Protein AF-A0A5C6X6K7-F1 (afdb_monomer_lite)

Organism: NCBI:txid2600176

Sequence (182 aa):
MGWFFTDFGRFNEYVLEPNDRAVFDDEGATHIDLAVEVMFIRGLRLSVTGGATFNWASDPSVGAWYIGLEPAYAVGDNTWEMAVGLSAMVGSMQLAVGDDEMNTSLTVLRPFFEVSRHFPDAYSAVYLRAGFNQWHIHNPTSDTLNLEAADGEELDSFWLSDGGFYLAIGGRFGKLTQPEIE

pLDDT: mean 88.18, std 10.56, range [44.19, 97.88]

Foldseek 3Di:
DKKFFDQLVLCVVQWAVVQVFDGRPDRTWDKDKDWDWAAPAFQWIKIWMKMKIWDPDDAFIKIWIKIFMKIWGWDDDQFKIKIWIKTWIWTKMKTDHDPWIKIWIKIKIWTKMKIWGHDNVQQKIKIKMKTKIWIFTHDIDTPRTDQADPVRHGNDRVSSTDMGMMIDIDMDHHDHDHDDDD

Structure (mmCIF, N/CA/C/O backbone):
data_AF-A0A5C6X6K7-F1
#
_entry.id   AF-A0A5C6X6K7-F1
#
loop_
_atom_site.group_PDB
_atom_site.id
_atom_site.type_symbol
_atom_site.label_atom_id
_atom_site.label_alt_id
_atom_site.label_comp_id
_atom_site.label_asym_id
_atom_site.label_entity_id
_atom_site.label_seq_id
_atom_site.pdbx_PDB_ins_code
_atom_site.Cartn_x
_atom_site.Cartn_y
_atom_site.Cartn_z
_atom_site.occupancy
_atom_site.B_iso_or_equiv
_atom_site.auth_seq_id
_atom_site.auth_comp_id
_atom_site.auth_asym_id
_atom_site.auth_atom_id
_atom_site.pdbx_PDB_model_num
ATOM 1 N N . MET A 1 1 ? 2.192 -2.371 9.608 1.00 90.44 1 MET A N 1
ATOM 2 C CA . MET A 1 1 ? 3.179 -2.839 8.611 1.00 90.44 1 MET A CA 1
ATOM 3 C C . MET A 1 1 ? 2.691 -4.170 8.088 1.00 90.44 1 MET A C 1
ATOM 5 O O . MET A 1 1 ? 2.119 -4.936 8.860 1.00 90.44 1 MET A O 1
ATOM 9 N N . GLY A 1 2 ? 2.898 -4.444 6.812 1.00 93.19 2 GLY A N 1
ATOM 10 C CA . GLY A 1 2 ? 2.502 -5.707 6.221 1.00 93.19 2 GLY A CA 1
ATOM 11 C C . GLY A 1 2 ? 3.321 -6.072 4.999 1.00 93.19 2 GLY A C 1
ATOM 12 O O . GLY A 1 2 ? 4.212 -5.334 4.581 1.00 93.19 2 GLY A O 1
ATOM 13 N N . TRP A 1 3 ? 2.984 -7.226 4.446 1.00 94.50 3 TRP A N 1
ATOM 14 C CA . TRP A 1 3 ? 3.524 -7.748 3.206 1.00 94.50 3 TRP A CA 1
ATOM 15 C C . TRP A 1 3 ? 2.422 -7.794 2.153 1.00 94.50 3 TRP A C 1
ATOM 17 O O . TRP A 1 3 ? 1.299 -8.209 2.446 1.00 94.50 3 TRP A O 1
ATOM 27 N N . PHE A 1 4 ? 2.739 -7.329 0.954 1.00 93.62 4 PHE A N 1
ATOM 28 C CA . PHE A 1 4 ? 1.928 -7.427 -0.247 1.00 93.62 4 PHE A CA 1
ATOM 29 C C . PHE A 1 4 ? 2.573 -8.472 -1.157 1.00 93.62 4 PHE A C 1
ATOM 31 O O . PHE A 1 4 ? 3.687 -8.269 -1.623 1.00 93.62 4 PHE A O 1
ATOM 38 N N . PHE A 1 5 ? 1.888 -9.593 -1.361 1.00 92.25 5 PHE A N 1
ATOM 39 C CA . PHE A 1 5 ? 2.338 -10.692 -2.206 1.00 92.25 5 PHE A CA 1
ATOM 40 C C . PHE A 1 5 ? 1.990 -10.376 -3.662 1.00 92.25 5 PHE A C 1
ATOM 42 O O . PHE A 1 5 ? 0.812 -10.356 -4.018 1.00 92.25 5 PHE A O 1
ATOM 49 N N . THR A 1 6 ? 3.012 -10.118 -4.470 1.00 90.00 6 THR A N 1
ATOM 50 C CA . THR A 1 6 ? 2.953 -9.877 -5.919 1.00 90.00 6 THR A CA 1
ATOM 51 C C . THR A 1 6 ? 4.295 -10.308 -6.511 1.00 90.00 6 THR A C 1
ATOM 53 O O . THR A 1 6 ? 5.315 -10.184 -5.841 1.00 90.00 6 THR A O 1
ATOM 56 N N . ASP A 1 7 ? 4.293 -10.836 -7.729 1.00 86.56 7 ASP A N 1
ATOM 57 C CA . ASP A 1 7 ? 5.504 -11.204 -8.471 1.00 86.56 7 ASP A CA 1
ATOM 58 C C . ASP A 1 7 ? 5.993 -10.084 -9.406 1.00 86.56 7 ASP A C 1
ATOM 60 O O . ASP A 1 7 ? 7.003 -10.242 -10.090 1.00 86.56 7 ASP A O 1
ATOM 64 N N . PHE A 1 8 ? 5.265 -8.961 -9.471 1.00 89.06 8 PHE A N 1
ATOM 65 C CA . PHE A 1 8 ? 5.503 -7.869 -10.415 1.00 89.06 8 PHE A CA 1
ATOM 66 C C . PHE A 1 8 ? 5.634 -8.336 -11.878 1.00 89.06 8 PHE A C 1
ATOM 68 O O . PHE A 1 8 ? 6.230 -7.640 -12.705 1.00 89.06 8 PHE A O 1
ATOM 75 N N . GLY A 1 9 ? 5.039 -9.482 -12.235 1.00 89.00 9 GLY A N 1
ATOM 76 C CA . GLY A 1 9 ? 5.246 -10.141 -13.526 1.00 89.00 9 GLY A CA 1
ATOM 77 C C . GLY A 1 9 ? 4.838 -9.279 -14.720 1.00 89.00 9 GLY A C 1
ATOM 78 O O . GLY A 1 9 ? 5.480 -9.312 -15.764 1.00 89.00 9 GLY A O 1
ATOM 79 N N . ARG A 1 10 ? 3.836 -8.412 -14.543 1.00 89.25 10 ARG A N 1
ATOM 80 C CA . ARG A 1 10 ? 3.420 -7.437 -15.565 1.00 89.25 10 ARG A CA 1
ATOM 81 C C . ARG A 1 10 ? 4.475 -6.368 -15.841 1.00 89.25 10 ARG A C 1
ATOM 83 O O . ARG A 1 10 ? 4.623 -5.949 -16.983 1.00 89.25 10 ARG A O 1
ATOM 90 N N . PHE A 1 11 ? 5.222 -5.929 -14.828 1.00 89.94 11 PHE A N 1
ATOM 91 C CA . PHE A 1 11 ? 6.351 -5.023 -15.055 1.00 89.94 11 PHE A CA 1
ATOM 92 C C . PHE A 1 11 ? 7.499 -5.738 -15.755 1.00 89.94 11 PHE A C 1
ATOM 94 O O . PHE A 1 11 ? 8.127 -5.141 -16.626 1.00 89.94 11 PHE A O 1
ATOM 101 N N . ASN A 1 12 ? 7.738 -7.006 -15.411 1.00 91.44 12 ASN A N 1
ATOM 102 C CA . ASN A 1 12 ? 8.726 -7.829 -16.102 1.00 91.44 12 ASN A CA 1
ATOM 103 C C . ASN A 1 12 ? 8.391 -7.924 -17.596 1.00 91.44 12 ASN A C 1
ATOM 105 O O . ASN A 1 12 ? 9.182 -7.472 -18.419 1.00 91.44 12 ASN A O 1
ATOM 109 N N . GLU A 1 13 ? 7.191 -8.400 -17.927 1.00 90.19 13 GLU A N 1
ATOM 110 C CA . GLU A 1 13 ? 6.754 -8.661 -19.305 1.00 90.19 13 GLU A CA 1
ATOM 111 C C . GLU A 1 13 ? 6.651 -7.387 -20.157 1.00 90.19 13 GLU A C 1
ATOM 113 O O . GLU A 1 13 ? 7.081 -7.374 -21.309 1.00 90.19 13 GLU A O 1
ATOM 118 N N . TYR A 1 14 ? 6.080 -6.306 -19.611 1.00 88.94 14 TYR A N 1
ATOM 119 C CA . TYR A 1 14 ? 5.723 -5.133 -20.419 1.00 88.94 14 TYR A CA 1
ATOM 120 C C . TYR A 1 14 ? 6.695 -3.959 -20.315 1.00 88.94 14 TYR A C 1
ATOM 122 O O . TYR A 1 14 ? 6.649 -3.079 -21.168 1.00 88.94 14 TYR A O 1
ATOM 130 N N . VAL A 1 15 ? 7.565 -3.912 -19.303 1.00 90.25 15 VAL A N 1
ATOM 131 C CA . VAL A 1 15 ? 8.490 -2.779 -19.118 1.00 90.25 15 VAL A CA 1
ATOM 132 C C . VAL A 1 15 ? 9.938 -3.235 -19.121 1.00 90.25 15 VAL A C 1
ATOM 134 O O . VAL A 1 15 ? 10.751 -2.663 -19.836 1.00 90.25 15 VAL A O 1
ATOM 137 N N . LEU A 1 16 ? 10.293 -4.253 -18.344 1.00 92.19 16 LEU A N 1
ATOM 138 C CA . LEU A 1 16 ? 11.698 -4.577 -18.100 1.00 92.19 16 LEU A CA 1
ATOM 139 C C . LEU A 1 16 ? 12.300 -5.445 -19.207 1.00 92.19 16 LEU A C 1
ATOM 141 O O . LEU A 1 16 ? 13.346 -5.084 -19.747 1.00 92.19 16 LEU A O 1
ATOM 145 N N . GLU A 1 17 ? 11.633 -6.533 -19.595 1.00 91.75 17 GLU A N 1
ATOM 146 C CA . GLU A 1 17 ? 12.096 -7.419 -20.670 1.00 91.75 17 GLU A CA 1
ATOM 147 C C . GLU A 1 17 ? 12.221 -6.691 -22.022 1.00 91.75 17 GLU A C 1
ATOM 149 O O . GLU A 1 17 ? 13.274 -6.818 -22.649 1.00 91.75 17 GLU A O 1
ATOM 154 N N . PRO A 1 18 ? 11.250 -5.861 -22.467 1.00 90.00 18 PRO A N 1
ATOM 155 C CA . PRO A 1 18 ? 11.376 -5.119 -23.726 1.00 90.00 18 PRO A CA 1
ATOM 156 C C . PRO A 1 18 ? 12.499 -4.073 -23.729 1.00 90.00 18 PRO A C 1
ATOM 158 O O . PRO A 1 18 ? 12.950 -3.660 -24.795 1.00 90.00 18 PRO A O 1
ATOM 161 N N . ASN A 1 19 ? 12.947 -3.636 -22.548 1.00 89.88 19 ASN A N 1
ATOM 162 C CA . ASN A 1 19 ? 14.045 -2.685 -22.381 1.00 89.88 19 ASN A CA 1
ATOM 163 C C . ASN A 1 19 ? 15.394 -3.363 -22.082 1.00 89.88 19 ASN A C 1
ATOM 165 O O . ASN A 1 19 ? 16.345 -2.668 -21.712 1.00 89.88 19 ASN A O 1
ATOM 169 N N . ASP A 1 20 ? 15.480 -4.694 -22.219 1.00 92.31 20 ASP A N 1
ATOM 170 C CA . ASP A 1 20 ? 16.658 -5.509 -21.897 1.00 92.31 20 ASP A CA 1
ATOM 171 C C . ASP A 1 20 ? 17.186 -5.257 -20.466 1.00 92.31 20 ASP A C 1
ATOM 173 O O . ASP A 1 20 ? 18.397 -5.195 -20.219 1.00 92.31 20 ASP A O 1
ATOM 177 N N . ARG A 1 21 ? 16.274 -5.070 -19.499 1.00 92.75 21 ARG A N 1
ATOM 178 C CA . ARG A 1 21 ? 16.605 -4.785 -18.093 1.00 92.75 21 ARG A CA 1
ATOM 179 C C . ARG A 1 21 ? 16.441 -5.996 -17.189 1.00 92.75 21 ARG A C 1
ATOM 181 O O . ARG A 1 21 ? 15.804 -6.986 -17.535 1.00 92.75 21 ARG A O 1
ATOM 188 N N . ALA A 1 22 ? 17.063 -5.907 -16.012 1.00 91.69 22 ALA A N 1
ATOM 189 C CA . ALA A 1 22 ? 16.873 -6.893 -14.960 1.00 91.69 22 ALA A CA 1
ATOM 190 C C . ALA A 1 22 ? 15.390 -6.961 -14.563 1.00 91.69 22 ALA A C 1
ATOM 192 O O . ALA A 1 22 ? 14.712 -5.935 -14.504 1.00 91.69 22 ALA A O 1
ATOM 193 N N . VAL A 1 23 ? 14.910 -8.173 -14.295 1.00 92.31 23 VAL A N 1
ATOM 194 C CA . VAL A 1 23 ? 13.522 -8.461 -13.916 1.00 92.31 23 VAL A CA 1
ATOM 195 C C . VAL A 1 23 ? 13.399 -8.647 -12.406 1.00 92.31 23 VAL A C 1
ATOM 197 O O . VAL A 1 23 ? 14.371 -9.005 -11.739 1.00 92.31 23 VAL A O 1
ATOM 200 N N . PHE A 1 24 ? 12.206 -8.421 -11.861 1.00 90.50 24 PHE A N 1
ATOM 201 C CA . PHE A 1 24 ? 11.893 -8.808 -10.489 1.00 90.50 24 PHE A CA 1
ATOM 202 C C . PHE A 1 24 ? 11.966 -10.333 -10.342 1.00 90.50 24 PHE A C 1
ATOM 204 O O . PHE A 1 24 ? 11.350 -11.056 -11.124 1.00 90.50 24 PHE A O 1
ATOM 211 N N . ASP A 1 25 ? 12.683 -10.792 -9.316 1.00 85.62 25 ASP A N 1
ATOM 212 C CA . ASP A 1 25 ? 12.719 -12.190 -8.837 1.00 85.62 25 ASP A CA 1
ATOM 213 C C . ASP A 1 25 ? 12.130 -12.304 -7.410 1.00 85.62 25 ASP A C 1
ATOM 215 O O . ASP A 1 25 ? 12.230 -13.328 -6.739 1.00 85.62 25 ASP A O 1
ATOM 219 N N . ASP A 1 26 ? 11.530 -11.216 -6.916 1.00 77.69 26 ASP A N 1
ATOM 220 C CA . ASP A 1 26 ? 10.928 -11.134 -5.586 1.00 77.69 26 ASP A CA 1
ATOM 221 C C . ASP A 1 26 ? 9.432 -11.472 -5.621 1.00 77.69 26 ASP A C 1
ATOM 223 O O . ASP A 1 26 ? 8.709 -11.097 -6.539 1.00 77.69 26 ASP A O 1
ATOM 227 N N . GLU A 1 27 ? 8.939 -12.089 -4.545 1.00 81.62 27 GLU A N 1
ATOM 228 C CA . GLU A 1 27 ? 7.525 -12.467 -4.380 1.00 81.62 27 GLU A CA 1
ATOM 229 C C . GLU A 1 27 ? 6.717 -11.448 -3.542 1.00 81.62 27 GLU A C 1
ATOM 231 O O . GLU A 1 27 ? 5.721 -11.784 -2.880 1.00 81.62 27 GLU A O 1
ATOM 236 N N . GLY A 1 28 ? 7.150 -10.184 -3.514 1.00 88.06 28 GLY A N 1
ATOM 237 C CA . GLY A 1 28 ? 6.315 -9.114 -2.980 1.00 88.06 28 GLY A CA 1
ATOM 238 C C . GLY A 1 28 ? 7.028 -7.850 -2.534 1.00 88.06 28 GLY A C 1
ATOM 239 O O . GLY A 1 28 ? 8.213 -7.625 -2.762 1.00 88.06 28 GLY A O 1
ATOM 240 N N . ALA A 1 29 ? 6.259 -7.010 -1.849 1.00 91.12 29 ALA A N 1
ATOM 241 C CA . ALA A 1 29 ? 6.714 -5.747 -1.298 1.00 91.12 29 ALA A CA 1
ATOM 242 C C . ALA A 1 29 ? 6.210 -5.538 0.129 1.00 91.12 29 ALA A C 1
ATOM 244 O O . ALA A 1 29 ? 5.124 -5.964 0.531 1.00 91.12 29 ALA A O 1
ATOM 245 N N . THR A 1 30 ? 6.995 -4.811 0.913 1.00 92.81 30 THR A N 1
ATOM 246 C CA . THR A 1 30 ? 6.580 -4.372 2.243 1.00 92.81 30 THR A CA 1
ATOM 247 C C . THR A 1 30 ? 5.707 -3.131 2.120 1.00 92.81 30 THR A C 1
ATOM 249 O O . THR A 1 30 ? 5.989 -2.254 1.310 1.00 92.81 30 THR A O 1
ATOM 252 N N . HIS A 1 31 ? 4.674 -3.014 2.953 1.00 92.00 31 HIS A N 1
ATOM 253 C CA . HIS A 1 31 ? 3.872 -1.797 3.046 1.00 92.00 31 HIS A CA 1
ATOM 254 C C . HIS A 1 31 ? 3.702 -1.306 4.484 1.00 92.00 31 HIS A C 1
ATOM 256 O O . HIS A 1 31 ? 3.700 -2.067 5.463 1.00 92.00 31 HIS A O 1
ATOM 262 N N . ILE A 1 32 ? 3.545 0.007 4.615 1.00 93.69 32 ILE A N 1
ATOM 263 C CA . ILE A 1 32 ? 3.265 0.695 5.870 1.00 93.69 32 ILE A CA 1
ATOM 264 C C . ILE A 1 32 ? 2.110 1.653 5.624 1.00 93.69 32 ILE A C 1
ATOM 266 O O . ILE A 1 32 ? 2.209 2.529 4.773 1.00 93.69 32 ILE A O 1
ATOM 270 N N . ASP A 1 33 ? 1.057 1.511 6.423 1.00 93.19 33 ASP A N 1
ATOM 271 C CA . ASP A 1 33 ? -0.104 2.389 6.393 1.00 93.19 33 ASP A CA 1
ATOM 272 C C . ASP A 1 33 ? -0.275 3.089 7.738 1.00 93.19 33 ASP A C 1
ATOM 274 O O . ASP A 1 33 ? -0.004 2.526 8.806 1.00 93.19 33 ASP A O 1
ATOM 278 N N . LEU A 1 34 ? -0.772 4.315 7.666 1.00 93.44 34 LEU A N 1
ATOM 279 C CA . LEU A 1 34 ? -1.245 5.121 8.775 1.00 93.44 34 LEU A CA 1
ATOM 280 C C . LEU A 1 34 ? -2.686 5.535 8.483 1.00 93.44 34 LEU A C 1
ATOM 282 O O . LEU A 1 34 ? -3.067 5.768 7.335 1.00 93.44 34 LEU A O 1
ATOM 286 N N . ALA A 1 35 ? -3.507 5.622 9.524 1.00 92.88 35 ALA A N 1
ATOM 287 C CA . ALA A 1 35 ? -4.898 6.014 9.375 1.00 92.88 35 ALA A CA 1
ATOM 288 C C . ALA A 1 35 ? -5.390 6.818 10.576 1.00 92.88 35 ALA A C 1
ATOM 290 O O . ALA A 1 35 ? -4.986 6.577 11.715 1.00 92.88 35 ALA A O 1
ATOM 291 N N . VAL A 1 36 ? -6.298 7.750 10.299 1.00 90.62 36 VAL A N 1
ATOM 292 C CA . VAL A 1 36 ? -7.116 8.435 11.298 1.00 90.62 36 VAL A CA 1
ATOM 293 C C . VAL A 1 36 ? -8.555 8.000 11.075 1.00 90.62 36 VAL A C 1
ATOM 295 O O . VAL A 1 36 ? -9.103 8.204 9.994 1.00 90.62 36 VAL A O 1
ATOM 298 N N . GLU A 1 37 ? -9.146 7.382 12.092 1.00 89.69 37 GLU A N 1
ATOM 299 C CA . GLU A 1 37 ? -10.459 6.739 12.025 1.00 89.69 37 GLU A CA 1
ATOM 300 C C . GLU A 1 37 ? -11.486 7.494 12.870 1.00 89.69 37 GLU A C 1
ATOM 302 O O . GLU A 1 37 ? -11.196 7.948 13.980 1.00 89.69 37 GLU A O 1
ATOM 307 N N . VAL A 1 38 ? -12.710 7.580 12.354 1.00 85.88 38 VAL A N 1
ATOM 308 C CA . VAL A 1 38 ? -13.888 8.079 13.065 1.00 85.88 38 VAL A CA 1
ATOM 309 C C . VAL A 1 38 ? -15.061 7.115 12.886 1.00 85.88 38 VAL A C 1
ATOM 311 O O . VAL A 1 38 ? -15.210 6.467 11.850 1.00 85.88 38 VAL A O 1
ATOM 314 N N . MET A 1 39 ? -15.919 7.022 13.903 1.00 83.06 39 MET A N 1
ATOM 315 C CA . MET A 1 39 ? -17.133 6.205 13.869 1.00 83.06 39 MET A CA 1
ATOM 316 C C . MET A 1 39 ? -18.357 7.116 13.939 1.00 83.06 39 MET A C 1
ATOM 318 O O . MET A 1 39 ? -18.590 7.770 14.952 1.00 83.06 39 MET A O 1
ATOM 322 N N . PHE A 1 40 ? -19.124 7.171 12.850 1.00 76.62 40 PHE A N 1
ATOM 323 C CA . PHE A 1 40 ? -20.301 8.046 12.750 1.00 76.62 40 PHE A CA 1
ATOM 324 C C . PHE A 1 40 ? -21.591 7.358 13.177 1.00 76.62 40 PHE A C 1
ATOM 326 O O . PHE A 1 40 ? -22.488 7.992 13.722 1.00 76.62 40 PHE A O 1
ATOM 333 N N . ILE A 1 41 ? -21.687 6.058 12.906 1.00 81.31 41 ILE A N 1
ATOM 334 C CA . ILE A 1 41 ? -22.822 5.204 13.249 1.00 81.31 41 ILE A CA 1
ATOM 335 C C . ILE A 1 41 ? -22.232 3.950 13.878 1.00 81.31 41 ILE A C 1
ATOM 337 O O . ILE A 1 41 ? -21.121 3.545 13.531 1.00 81.31 41 ILE A O 1
ATOM 341 N N . ARG A 1 42 ? -22.959 3.321 14.802 1.00 80.88 42 ARG A N 1
ATOM 342 C CA . ARG A 1 42 ? -22.513 2.074 15.418 1.00 80.88 42 ARG A CA 1
ATOM 343 C C . ARG A 1 42 ? -22.125 1.046 14.350 1.00 80.88 42 ARG A C 1
ATOM 345 O O . ARG A 1 42 ? -22.930 0.685 13.494 1.00 80.88 42 ARG A O 1
ATOM 352 N N . GLY A 1 43 ? -20.878 0.594 14.421 1.00 84.81 43 GLY A N 1
ATOM 353 C CA . GLY A 1 43 ? -20.300 -0.366 13.487 1.00 84.81 43 GLY A CA 1
ATOM 354 C C . GLY A 1 43 ? -19.838 0.228 12.156 1.00 84.81 43 GLY A C 1
ATOM 355 O O . GLY A 1 43 ? -19.057 -0.421 11.483 1.00 84.81 43 GLY A O 1
ATOM 356 N N . LEU A 1 44 ? -20.221 1.449 11.769 1.00 90.12 44 LEU A N 1
ATOM 357 C CA . LEU A 1 44 ? -19.704 2.082 10.553 1.00 90.12 44 LEU A CA 1
ATOM 358 C C . LEU A 1 44 ? -18.516 2.991 10.875 1.00 90.12 44 LEU A C 1
ATOM 360 O O . LEU A 1 44 ? -18.665 4.063 11.470 1.00 90.12 44 LEU A O 1
ATOM 364 N N . ARG A 1 45 ? -17.343 2.567 10.418 1.00 90.50 45 ARG A N 1
ATOM 365 C CA . ARG A 1 45 ? -16.086 3.307 10.482 1.00 90.50 45 ARG A CA 1
ATOM 366 C C . ARG A 1 45 ? -15.810 3.987 9.163 1.00 90.50 45 ARG A C 1
ATOM 368 O O . ARG A 1 45 ? -16.051 3.415 8.101 1.00 90.50 45 ARG A O 1
ATOM 375 N N . LEU A 1 46 ? -15.250 5.179 9.252 1.00 92.94 46 LEU A N 1
ATOM 376 C CA . LEU A 1 46 ? -14.620 5.838 8.129 1.00 92.94 46 LEU A CA 1
ATOM 377 C C . LEU A 1 46 ? -13.237 6.295 8.561 1.00 92.94 46 LEU A C 1
ATOM 379 O O . LEU A 1 46 ? -13.100 7.014 9.553 1.00 92.94 46 LEU A O 1
ATOM 383 N N . SER A 1 47 ? -12.234 5.922 7.781 1.00 93.62 47 SER A N 1
ATOM 384 C CA . SER A 1 47 ? -10.867 6.373 8.001 1.00 93.62 47 SER A CA 1
ATOM 385 C C . SER A 1 47 ? -10.355 7.161 6.811 1.00 93.62 47 SER A C 1
ATOM 387 O O . SER A 1 47 ? -10.662 6.846 5.661 1.00 93.62 47 SER A O 1
ATOM 389 N N . VAL A 1 48 ? -9.532 8.166 7.095 1.00 95.50 48 VAL A N 1
ATOM 390 C CA . VAL A 1 48 ? -8.574 8.691 6.122 1.00 95.50 48 VAL A CA 1
ATOM 391 C C . VAL A 1 48 ? -7.293 7.903 6.322 1.00 95.50 48 VAL A C 1
ATOM 393 O O . VAL A 1 48 ? -6.756 7.877 7.432 1.00 95.50 48 VAL A O 1
ATOM 396 N N . THR A 1 49 ? -6.818 7.243 5.274 1.00 94.88 49 THR A N 1
ATOM 397 C CA . THR A 1 49 ? -5.610 6.418 5.320 1.00 94.88 49 THR A CA 1
ATOM 398 C C . THR A 1 49 ? -4.588 6.908 4.311 1.00 94.88 49 THR A C 1
ATOM 400 O O . THR A 1 49 ? -4.946 7.383 3.236 1.00 94.88 49 THR A O 1
ATOM 403 N N . GLY A 1 50 ? -3.314 6.815 4.669 1.00 94.38 50 GLY A N 1
ATOM 404 C CA . GLY A 1 50 ? -2.203 7.016 3.757 1.00 94.38 50 GLY A CA 1
ATOM 405 C C . GLY A 1 50 ? -1.092 6.027 4.060 1.00 94.38 50 GLY A C 1
ATOM 406 O O . GLY A 1 50 ? -0.895 5.637 5.211 1.00 94.38 50 GLY A O 1
ATOM 407 N N . GLY A 1 51 ? -0.371 5.615 3.032 1.00 94.12 51 GLY A N 1
ATOM 408 C CA . GLY A 1 51 ? 0.652 4.598 3.172 1.00 94.12 51 GLY A CA 1
ATOM 409 C C . GLY A 1 51 ? 1.653 4.601 2.039 1.00 94.12 51 GLY A C 1
ATOM 410 O O . GLY A 1 51 ? 1.559 5.384 1.091 1.00 94.12 51 GLY A O 1
ATOM 411 N N . ALA A 1 52 ? 2.630 3.717 2.177 1.00 94.75 52 ALA A N 1
ATOM 412 C CA . ALA A 1 52 ? 3.651 3.471 1.181 1.00 94.75 52 ALA A CA 1
ATOM 413 C C . ALA A 1 52 ? 3.906 1.971 1.031 1.00 94.75 52 ALA A C 1
ATOM 415 O O . ALA A 1 52 ? 3.788 1.216 1.997 1.00 94.75 52 ALA A O 1
ATOM 416 N N . THR A 1 53 ? 4.261 1.551 -0.180 1.00 94.06 53 THR A N 1
ATOM 417 C CA . THR A 1 53 ? 4.692 0.188 -0.515 1.00 94.06 53 THR A CA 1
ATOM 418 C C . THR A 1 53 ? 6.049 0.243 -1.202 1.00 94.06 53 THR A C 1
ATOM 420 O O . THR A 1 53 ? 6.287 1.146 -1.997 1.00 94.06 53 THR A O 1
ATOM 423 N N . PHE A 1 54 ? 6.942 -0.684 -0.869 1.00 91.38 54 PHE A N 1
ATOM 424 C CA . PHE A 1 54 ? 8.325 -0.680 -1.338 1.00 91.38 54 PHE A CA 1
ATOM 425 C C . PHE A 1 54 ? 8.982 -2.067 -1.257 1.00 91.38 54 PHE A C 1
ATOM 427 O O . PHE A 1 54 ? 8.640 -2.87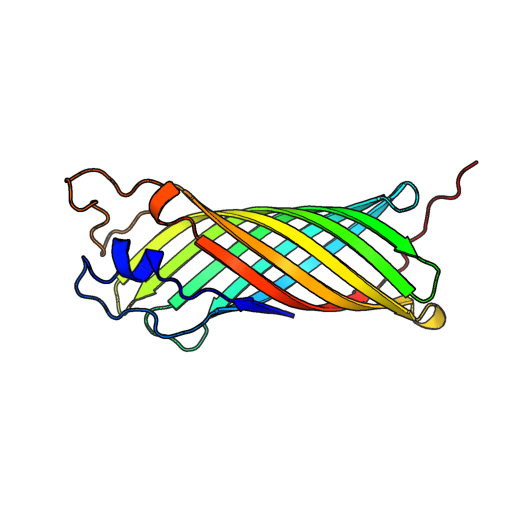9 -0.391 1.00 91.38 54 PHE A O 1
ATOM 434 N N . ASN A 1 55 ? 9.991 -2.316 -2.088 1.00 89.12 55 ASN A N 1
ATOM 435 C CA . ASN A 1 55 ? 10.952 -3.416 -1.944 1.00 89.12 55 ASN A CA 1
ATOM 436 C C . ASN A 1 55 ? 12.383 -2.855 -1.816 1.00 89.12 55 ASN A C 1
ATOM 438 O O . ASN A 1 55 ? 13.084 -2.609 -2.786 1.00 89.12 55 ASN A O 1
ATOM 442 N N . TRP A 1 56 ? 12.825 -2.625 -0.571 1.00 65.44 56 TRP A N 1
ATOM 443 C CA . TRP A 1 56 ? 14.065 -1.897 -0.227 1.00 65.44 56 TRP A CA 1
ATOM 444 C C . TRP A 1 56 ? 15.395 -2.564 -0.637 1.00 65.44 56 TRP A C 1
ATOM 446 O O . TRP A 1 56 ? 16.450 -2.080 -0.230 1.00 65.44 56 TRP A O 1
ATOM 456 N N . ALA A 1 57 ? 15.390 -3.681 -1.363 1.00 66.88 57 ALA A N 1
ATOM 457 C CA . ALA A 1 57 ? 16.593 -4.498 -1.549 1.00 66.88 57 ALA A CA 1
ATOM 458 C C . ALA A 1 57 ? 16.765 -5.092 -2.953 1.00 66.88 57 ALA A C 1
ATOM 460 O O . ALA A 1 57 ? 17.681 -5.891 -3.147 1.00 66.88 57 ALA A O 1
ATOM 461 N N . SER A 1 58 ? 15.925 -4.711 -3.910 1.00 71.31 58 SER A N 1
ATOM 462 C CA . SER A 1 58 ? 15.946 -5.259 -5.261 1.00 71.31 58 SER A CA 1
ATOM 463 C C . SER A 1 58 ? 16.371 -4.205 -6.281 1.00 71.31 58 SER A C 1
ATOM 465 O O . SER A 1 58 ? 16.121 -3.014 -6.110 1.00 71.31 58 SER A O 1
ATOM 467 N N . ASP A 1 59 ? 17.031 -4.653 -7.340 1.00 84.81 59 ASP A N 1
ATOM 468 C CA . ASP A 1 59 ? 17.219 -3.905 -8.581 1.00 84.81 59 ASP A CA 1
ATOM 469 C C . ASP A 1 59 ? 16.738 -4.842 -9.695 1.00 84.81 59 ASP A C 1
ATOM 471 O O . ASP A 1 59 ? 17.400 -5.857 -9.937 1.00 84.81 59 ASP A O 1
ATOM 475 N N . PRO A 1 60 ? 15.552 -4.617 -10.285 1.00 91.19 60 PRO A N 1
ATOM 476 C CA . PRO A 1 60 ? 14.694 -3.424 -10.215 1.00 91.19 60 PRO A CA 1
ATOM 477 C C . PRO A 1 60 ? 13.990 -3.217 -8.857 1.00 91.19 60 PRO A C 1
ATOM 479 O O . PRO A 1 60 ? 13.852 -4.149 -8.068 1.00 91.19 60 PRO A O 1
ATOM 482 N N . SER A 1 61 ? 13.500 -2.003 -8.583 1.00 91.81 61 SER A N 1
ATOM 483 C CA . SER A 1 61 ? 12.726 -1.640 -7.379 1.00 91.81 61 SER A CA 1
ATOM 484 C C . SER A 1 61 ? 11.436 -0.888 -7.710 1.00 91.81 61 SER A C 1
ATOM 486 O O . SER A 1 61 ? 11.365 -0.133 -8.677 1.00 91.81 61 SER A O 1
ATOM 488 N N . VAL A 1 62 ? 10.413 -1.070 -6.878 1.00 91.88 62 VAL A N 1
ATOM 489 C CA . VAL A 1 62 ? 9.141 -0.345 -6.908 1.00 91.88 62 VAL A CA 1
ATOM 490 C C . VAL A 1 62 ? 8.959 0.409 -5.600 1.00 91.88 62 VAL A C 1
ATOM 492 O O . VAL A 1 62 ? 9.063 -0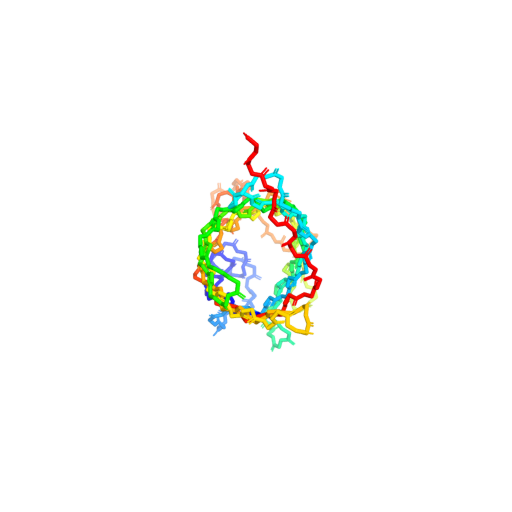.157 -4.512 1.00 91.88 62 VAL A O 1
ATOM 495 N N . GLY A 1 63 ? 8.600 1.684 -5.711 1.00 93.62 63 GLY A N 1
ATOM 496 C CA . GLY A 1 63 ? 8.122 2.507 -4.609 1.00 93.62 63 GLY A CA 1
ATOM 497 C C . GLY A 1 63 ? 6.765 3.111 -4.942 1.00 93.62 63 GLY A C 1
ATOM 498 O O . GLY A 1 63 ? 6.582 3.685 -6.009 1.00 93.62 63 GLY A O 1
ATOM 499 N N . ALA A 1 64 ? 5.805 3.024 -4.028 1.00 95.00 64 ALA A N 1
ATOM 500 C CA . ALA A 1 64 ? 4.502 3.660 -4.169 1.00 95.00 64 ALA A CA 1
ATOM 501 C C . ALA A 1 64 ? 4.116 4.404 -2.896 1.00 95.00 64 ALA A C 1
ATOM 503 O O . ALA A 1 64 ? 4.388 3.936 -1.790 1.00 95.00 64 ALA A O 1
ATOM 504 N N . TRP A 1 65 ? 3.422 5.528 -3.051 1.00 96.56 65 TRP A N 1
ATOM 505 C CA . TRP A 1 65 ? 2.717 6.208 -1.966 1.00 96.56 65 TRP A CA 1
ATOM 506 C C . TRP A 1 65 ? 1.266 6.429 -2.368 1.00 96.56 65 TRP A C 1
ATOM 508 O O . TRP A 1 65 ? 0.962 6.605 -3.547 1.00 96.56 65 TRP A O 1
ATOM 518 N N . TYR A 1 66 ? 0.362 6.421 -1.394 1.00 96.56 66 TYR A 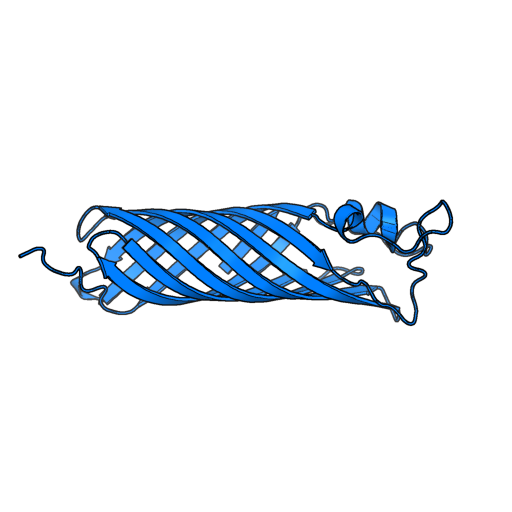N 1
ATOM 519 C CA . TYR A 1 66 ? -1.064 6.601 -1.640 1.00 96.56 66 TYR A CA 1
ATOM 520 C C . TYR A 1 66 ? -1.782 7.207 -0.435 1.00 96.56 66 TYR A C 1
ATOM 522 O O . TYR A 1 66 ? -1.344 7.078 0.709 1.00 96.56 66 TYR A O 1
ATOM 530 N N . ILE A 1 67 ? -2.907 7.866 -0.701 1.00 97.88 67 ILE A N 1
ATOM 531 C CA . ILE A 1 67 ? -3.827 8.420 0.293 1.00 97.88 67 ILE A CA 1
ATOM 532 C C . ILE A 1 67 ? -5.268 8.199 -0.156 1.00 97.88 67 ILE A C 1
ATOM 534 O O . ILE A 1 67 ? -5.576 8.222 -1.348 1.00 97.88 67 ILE A O 1
ATOM 538 N N . GLY A 1 68 ? -6.177 7.995 0.787 1.00 97.38 68 GLY A N 1
ATOM 539 C CA . GLY A 1 68 ? -7.581 7.848 0.459 1.00 97.38 68 GLY A CA 1
ATOM 540 C C . GLY A 1 68 ? -8.478 7.595 1.649 1.00 97.38 68 GLY A C 1
ATOM 541 O O . GLY A 1 68 ? -8.176 7.961 2.787 1.00 97.38 68 GLY A O 1
ATOM 542 N N . LEU A 1 69 ? -9.615 6.984 1.341 1.00 97.38 69 LEU A N 1
ATOM 543 C CA . LEU A 1 69 ? -10.682 6.721 2.289 1.00 97.38 69 LEU A CA 1
ATOM 544 C C . LEU A 1 69 ? -10.868 5.225 2.482 1.00 97.38 69 LEU A C 1
ATOM 546 O O . LEU A 1 69 ? -10.737 4.435 1.549 1.00 97.38 69 LEU A O 1
ATOM 550 N N . GLU A 1 70 ? -11.223 4.859 3.702 1.00 96.50 70 GLU A N 1
ATOM 551 C CA . GLU A 1 70 ? -11.457 3.482 4.103 1.00 96.50 70 GLU A CA 1
ATOM 552 C C . GLU A 1 70 ? -12.750 3.393 4.924 1.00 96.50 70 GLU A C 1
ATOM 554 O O . GLU A 1 70 ? -12.728 3.525 6.151 1.00 96.50 70 GLU A O 1
ATOM 559 N N . PRO A 1 71 ? -13.910 3.229 4.266 1.00 95.50 71 PRO A N 1
ATOM 560 C CA . PRO A 1 71 ? -15.120 2.777 4.932 1.00 95.50 71 PRO A CA 1
ATOM 561 C C . PRO A 1 71 ? -15.001 1.308 5.359 1.00 95.50 71 PRO A C 1
ATOM 563 O O . PRO A 1 71 ? -14.574 0.444 4.586 1.00 95.50 71 PRO A O 1
ATOM 566 N N . ALA A 1 72 ? -15.450 1.010 6.577 1.00 95.06 72 ALA A N 1
ATOM 567 C CA . ALA A 1 72 ? -15.501 -0.351 7.094 1.00 95.06 72 ALA A CA 1
ATOM 568 C C . ALA A 1 72 ? -16.706 -0.571 8.006 1.00 95.06 72 ALA A C 1
ATOM 570 O O . ALA A 1 72 ? -17.121 0.318 8.750 1.00 95.06 72 ALA A O 1
ATOM 571 N N . TYR A 1 73 ? -17.245 -1.784 7.970 1.00 94.81 73 TYR A N 1
ATOM 572 C CA . TYR A 1 73 ? -18.251 -2.247 8.906 1.00 94.81 73 TYR A CA 1
ATOM 573 C C . TYR A 1 73 ? -17.608 -3.165 9.943 1.00 94.81 73 TYR A C 1
ATOM 575 O O . TYR A 1 73 ? -17.003 -4.175 9.588 1.00 94.81 73 TYR A O 1
ATOM 583 N N . ALA A 1 74 ? -17.743 -2.810 11.215 1.00 91.56 74 ALA A N 1
ATOM 584 C CA . ALA A 1 74 ? -17.150 -3.479 12.355 1.00 91.56 74 ALA A CA 1
ATOM 585 C C . ALA A 1 74 ? -18.223 -4.040 13.294 1.00 91.56 74 ALA A C 1
ATOM 587 O O . ALA A 1 74 ? -19.195 -3.364 13.641 1.00 91.56 74 ALA A O 1
ATOM 588 N N . VAL A 1 75 ? -18.023 -5.281 13.726 1.00 90.81 75 VAL A N 1
ATOM 589 C CA . VAL A 1 75 ? -18.884 -6.006 14.661 1.00 90.81 75 VAL A CA 1
ATOM 590 C C . VAL A 1 75 ? -18.043 -6.612 15.768 1.00 90.81 75 VAL A C 1
ATOM 592 O O . VAL A 1 75 ? -16.975 -7.172 15.529 1.00 90.81 75 VAL A O 1
ATOM 595 N N . GLY A 1 76 ? -18.532 -6.519 16.995 1.00 85.81 76 GLY A N 1
ATOM 596 C CA . GLY A 1 76 ? -17.790 -6.995 18.148 1.00 85.81 76 GLY A CA 1
ATOM 597 C C . GLY A 1 76 ? -18.228 -6.327 19.433 1.00 85.81 76 GLY A C 1
ATOM 598 O O . GLY A 1 76 ? -19.250 -5.637 19.493 1.00 85.81 76 GLY A O 1
ATOM 599 N N . ASP A 1 77 ? -17.424 -6.552 20.457 1.00 81.38 77 ASP A N 1
ATOM 600 C CA . ASP A 1 77 ? -17.566 -5.955 21.773 1.00 81.38 77 ASP A CA 1
ATOM 601 C C . ASP A 1 77 ? -16.322 -5.122 22.125 1.00 81.38 77 ASP A C 1
ATOM 603 O O . ASP A 1 77 ? -15.453 -4.856 21.296 1.00 81.38 77 ASP A O 1
ATOM 607 N N . ASN A 1 78 ? -16.222 -4.693 23.384 1.00 77.31 78 ASN A N 1
ATOM 608 C CA . ASN A 1 78 ? -15.088 -3.896 23.860 1.00 77.31 78 ASN A CA 1
ATOM 609 C C . ASN A 1 78 ? -13.765 -4.686 23.929 1.00 77.31 78 ASN A C 1
ATOM 611 O O . ASN A 1 78 ? -12.748 -4.140 24.344 1.00 77.31 78 ASN A O 1
ATOM 615 N N . THR A 1 79 ? -13.768 -5.975 23.597 1.00 87.75 79 THR A N 1
ATOM 616 C CA . THR A 1 79 ? -12.642 -6.896 23.755 1.00 87.75 79 THR A CA 1
ATOM 617 C C . THR A 1 79 ? -12.153 -7.377 22.396 1.00 87.75 79 THR A C 1
ATOM 619 O O . THR A 1 79 ? -10.965 -7.231 22.092 1.00 87.75 79 THR A O 1
ATOM 622 N N . TRP A 1 80 ? -13.048 -7.926 21.585 1.00 91.62 80 TRP A N 1
ATOM 623 C CA . TRP A 1 80 ? -12.765 -8.450 20.259 1.00 91.62 80 TRP A CA 1
ATOM 624 C C . TRP A 1 80 ? -13.692 -7.834 19.237 1.00 91.62 80 TRP A C 1
ATOM 626 O O . TRP A 1 80 ? -14.893 -7.688 19.460 1.00 91.62 80 TRP A O 1
ATOM 636 N N . GLU A 1 81 ? -13.130 -7.559 18.073 1.00 91.81 81 GLU A N 1
ATOM 637 C CA . GLU A 1 81 ? -13.887 -6.993 16.982 1.00 91.81 81 GLU A CA 1
ATOM 638 C C . GLU A 1 81 ? -13.378 -7.511 15.645 1.00 91.81 81 GLU A C 1
ATOM 640 O O . GLU A 1 81 ? -12.182 -7.731 15.453 1.00 91.81 81 GLU A O 1
ATOM 645 N N . MET A 1 82 ? -14.310 -7.718 14.727 1.00 95.88 82 MET A N 1
ATOM 646 C CA . MET A 1 82 ? -14.041 -8.052 13.342 1.00 95.88 82 MET A CA 1
ATOM 647 C C . MET A 1 82 ? -14.565 -6.928 12.463 1.00 95.88 82 MET A C 1
ATOM 649 O O . MET A 1 82 ? -15.664 -6.428 12.698 1.00 95.88 82 MET A O 1
ATOM 653 N N . ALA A 1 83 ? -13.814 -6.554 11.436 1.00 94.56 83 ALA A N 1
ATOM 654 C CA . ALA A 1 83 ? -14.253 -5.568 10.466 1.00 94.56 83 ALA A CA 1
ATOM 655 C C . ALA A 1 83 ? -14.042 -6.056 9.036 1.00 94.56 83 ALA A C 1
ATOM 657 O O . ALA A 1 83 ? -13.075 -6.751 8.734 1.00 94.56 83 ALA A O 1
ATOM 658 N N . VAL A 1 84 ? -14.957 -5.664 8.160 1.00 97.31 84 VAL A N 1
ATOM 659 C CA . VAL A 1 84 ? -14.830 -5.794 6.708 1.00 97.31 84 VAL A CA 1
ATOM 660 C C . VAL A 1 84 ? -14.899 -4.409 6.098 1.00 97.31 84 VAL A C 1
ATOM 662 O O . VAL A 1 84 ? -15.732 -3.597 6.497 1.00 97.31 84 VAL A O 1
ATOM 665 N N . GLY A 1 85 ? -14.040 -4.119 5.135 1.00 96.62 85 GLY A N 1
ATOM 666 C CA . GLY A 1 85 ? -14.012 -2.798 4.528 1.00 96.62 85 GLY A CA 1
ATOM 667 C C . GLY A 1 85 ? -13.391 -2.793 3.150 1.00 96.62 85 GLY A C 1
ATOM 668 O O . GLY A 1 85 ? -12.963 -3.824 2.629 1.00 96.62 85 GLY A O 1
ATOM 669 N N . LEU A 1 86 ? -13.377 -1.604 2.566 1.00 97.06 86 LEU A N 1
ATOM 670 C CA . LEU A 1 86 ? -12.773 -1.334 1.274 1.00 97.06 86 LEU A CA 1
ATOM 671 C C . LEU A 1 86 ? -12.035 -0.009 1.365 1.00 97.06 86 LEU A C 1
ATOM 673 O O . LEU A 1 86 ? -12.661 1.025 1.578 1.00 97.06 86 LEU A O 1
ATOM 677 N N . SER A 1 87 ? -10.726 -0.031 1.162 1.00 96.19 87 SER A N 1
ATOM 678 C CA . SER A 1 87 ? -9.943 1.188 0.995 1.00 96.19 87 SER A CA 1
ATOM 679 C C . SER A 1 87 ? -9.924 1.569 -0.487 1.00 96.19 87 SER A C 1
ATOM 681 O O . SER A 1 87 ? -9.678 0.722 -1.347 1.00 96.19 87 SER A O 1
ATOM 683 N N . ALA A 1 88 ? -10.181 2.839 -0.787 1.00 97.56 88 ALA A N 1
ATOM 684 C CA . ALA A 1 88 ? -10.031 3.421 -2.115 1.00 97.56 88 ALA A CA 1
ATOM 685 C C . ALA A 1 88 ? -9.059 4.594 -2.015 1.00 97.56 88 ALA A C 1
ATOM 687 O O . ALA A 1 88 ? -9.322 5.576 -1.315 1.00 97.56 88 ALA A O 1
ATOM 688 N N . MET A 1 89 ? -7.910 4.456 -2.667 1.00 97.56 89 MET A N 1
ATOM 689 C CA . MET A 1 89 ? -6.773 5.356 -2.507 1.00 97.56 89 MET A CA 1
ATOM 690 C C . MET A 1 89 ? -6.207 5.752 -3.863 1.00 97.56 89 MET A C 1
ATOM 692 O O . MET A 1 89 ? -6.318 5.013 -4.838 1.00 97.56 89 MET A O 1
ATOM 696 N N . VAL A 1 90 ? -5.592 6.925 -3.911 1.00 97.62 90 VAL A N 1
ATOM 697 C CA . VAL A 1 90 ? -4.898 7.459 -5.082 1.00 97.62 90 VAL A CA 1
ATOM 698 C C . VAL A 1 90 ? -3.492 7.882 -4.687 1.00 97.62 90 VAL A C 1
ATOM 700 O O . VAL A 1 90 ? -3.241 8.222 -3.529 1.00 97.62 90 VAL A O 1
ATOM 703 N N . GLY A 1 91 ? -2.571 7.869 -5.637 1.00 96.94 91 GLY A N 1
ATOM 704 C CA . GLY A 1 91 ? -1.190 8.238 -5.388 1.00 96.94 91 GLY A CA 1
ATOM 705 C C . GLY A 1 91 ? -0.310 8.063 -6.611 1.00 96.94 91 GLY A C 1
ATOM 706 O O . GLY A 1 91 ? -0.768 8.226 -7.742 1.00 96.94 91 GLY A O 1
ATOM 707 N N . SER A 1 92 ? 0.953 7.736 -6.370 1.00 95.69 92 SER A N 1
ATOM 708 C CA . SER A 1 92 ? 1.970 7.588 -7.406 1.00 95.69 92 SER A CA 1
ATOM 709 C C . SER A 1 92 ? 2.807 6.350 -7.139 1.00 95.69 92 SER A C 1
ATOM 711 O O . SER A 1 92 ? 2.989 5.950 -5.986 1.00 95.69 92 SER A O 1
ATOM 713 N N . MET A 1 93 ? 3.347 5.784 -8.208 1.00 94.88 93 MET A N 1
ATOM 714 C CA . MET A 1 93 ? 4.321 4.707 -8.168 1.00 94.88 93 MET A CA 1
ATOM 715 C C . MET A 1 93 ? 5.520 5.081 -9.041 1.00 94.88 93 MET A C 1
ATOM 717 O O . MET A 1 93 ? 5.363 5.726 -10.078 1.00 94.88 93 MET A O 1
ATOM 721 N N . GLN A 1 94 ? 6.700 4.672 -8.601 1.00 94.38 94 GLN A N 1
ATOM 722 C CA . GLN A 1 94 ? 7.956 4.753 -9.323 1.00 94.38 94 GLN A CA 1
ATOM 723 C C . GLN A 1 94 ? 8.527 3.340 -9.433 1.00 94.38 94 GLN A C 1
ATOM 725 O O . GLN A 1 94 ? 8.591 2.615 -8.438 1.00 94.38 94 GLN A O 1
ATOM 730 N N . LEU A 1 95 ? 8.922 2.965 -10.642 1.00 93.38 95 LEU A N 1
ATOM 731 C CA . LEU A 1 95 ? 9.774 1.820 -10.932 1.00 93.38 95 LEU A CA 1
ATOM 732 C C . LEU A 1 95 ? 11.172 2.370 -11.217 1.00 93.38 95 LEU A C 1
ATOM 734 O O . LEU A 1 95 ? 11.294 3.293 -12.019 1.00 93.38 95 LEU A O 1
ATOM 738 N N . ALA A 1 96 ? 12.203 1.820 -10.589 1.00 93.62 96 ALA A N 1
ATOM 739 C CA . ALA A 1 96 ? 13.594 2.192 -10.834 1.00 93.62 96 ALA A CA 1
ATOM 740 C C . ALA A 1 96 ? 14.434 0.946 -11.127 1.00 93.62 96 ALA A C 1
ATOM 742 O O . ALA A 1 96 ? 14.302 -0.061 -10.428 1.00 93.62 96 ALA A O 1
ATOM 743 N N . VAL A 1 97 ? 15.289 1.021 -12.148 1.00 93.12 97 VAL A N 1
ATOM 744 C CA . VAL A 1 97 ? 16.204 -0.052 -12.554 1.00 93.12 97 VAL A CA 1
ATOM 745 C C . VAL A 1 97 ? 17.519 0.541 -13.058 1.00 93.12 97 VAL A C 1
ATOM 747 O O . VAL A 1 97 ? 17.557 1.207 -14.089 1.00 93.12 97 VAL A O 1
ATOM 750 N N . GLY A 1 98 ? 18.613 0.335 -12.324 1.00 89.81 98 GLY A N 1
ATOM 751 C CA . GLY A 1 98 ? 19.876 1.031 -12.600 1.00 89.81 98 GLY A CA 1
ATOM 752 C C . GLY A 1 98 ? 19.722 2.563 -12.648 1.00 89.81 98 GLY A C 1
ATOM 753 O O . GLY A 1 98 ? 19.352 3.179 -11.650 1.00 89.81 98 GLY A O 1
ATOM 754 N N . ASP A 1 99 ? 20.022 3.167 -13.805 1.00 90.38 99 ASP A N 1
ATOM 755 C CA . ASP A 1 99 ? 19.872 4.614 -14.064 1.00 90.38 99 ASP A CA 1
ATOM 756 C C . ASP A 1 99 ? 18.518 4.973 -14.713 1.00 90.38 99 ASP A C 1
ATOM 758 O O . ASP A 1 99 ? 18.249 6.143 -14.998 1.00 90.38 99 ASP A O 1
ATOM 762 N N . ASP A 1 100 ? 17.672 3.976 -14.977 1.00 93.50 100 ASP A N 1
ATOM 763 C CA . ASP A 1 100 ? 16.399 4.140 -15.664 1.00 93.50 100 ASP A CA 1
ATOM 764 C C . ASP A 1 100 ? 15.229 4.144 -14.676 1.00 93.50 100 ASP A C 1
ATOM 766 O O . ASP A 1 100 ? 15.255 3.496 -13.625 1.00 93.50 100 ASP A O 1
ATOM 770 N N . GLU A 1 101 ? 14.167 4.869 -15.018 1.00 93.88 101 GLU A N 1
ATOM 771 C CA . GLU A 1 101 ? 13.000 4.997 -14.153 1.00 93.88 101 GLU A CA 1
ATOM 772 C C . GLU A 1 101 ? 11.710 5.166 -14.944 1.00 93.88 101 GLU A C 1
ATOM 774 O O . GLU A 1 101 ? 11.694 5.723 -16.039 1.00 93.88 101 GLU A O 1
ATOM 779 N N . MET A 1 102 ? 10.603 4.722 -14.361 1.00 92.94 102 MET A N 1
ATOM 780 C CA . MET A 1 102 ? 9.258 4.985 -14.852 1.00 92.94 102 MET A CA 1
ATOM 781 C C . MET A 1 102 ? 8.406 5.524 -13.710 1.00 92.94 102 MET A C 1
ATOM 783 O O . MET A 1 102 ? 8.315 4.918 -12.642 1.00 92.94 102 MET A O 1
ATOM 787 N N . ASN A 1 103 ? 7.727 6.636 -13.966 1.00 94.06 103 ASN A N 1
ATOM 788 C CA . ASN A 1 103 ? 6.795 7.261 -13.040 1.00 94.06 103 ASN A CA 1
ATOM 789 C C . ASN A 1 103 ? 5.366 7.083 -13.539 1.00 94.06 103 ASN A C 1
ATOM 791 O O . ASN A 1 103 ? 5.084 7.231 -14.728 1.00 94.06 103 ASN A O 1
ATOM 795 N N . THR A 1 104 ? 4.445 6.807 -12.623 1.00 92.38 104 THR A N 1
ATOM 796 C CA . THR A 1 104 ? 3.035 6.622 -12.957 1.00 92.38 104 THR A CA 1
ATOM 797 C C . THR A 1 104 ? 2.125 7.079 -11.829 1.00 92.38 104 THR A C 1
ATOM 799 O O . THR A 1 104 ? 2.469 7.011 -10.646 1.00 92.38 104 THR A O 1
ATOM 802 N N . SER A 1 105 ? 0.914 7.493 -12.193 1.00 94.38 105 SER A N 1
ATOM 803 C CA . SER A 1 105 ? -0.172 7.654 -11.230 1.00 94.38 105 SER A CA 1
ATOM 804 C C . SER A 1 105 ? -0.757 6.287 -10.862 1.00 94.38 105 SER A C 1
ATOM 806 O O . SER A 1 105 ? -0.732 5.350 -11.661 1.00 94.38 105 SER A O 1
ATOM 808 N N . LEU A 1 106 ? -1.277 6.164 -9.642 1.00 94.81 106 LEU A N 1
ATOM 809 C CA . LEU A 1 106 ? -1.755 4.909 -9.066 1.00 94.81 106 LEU A CA 1
ATOM 810 C C . LEU A 1 106 ? -3.120 5.111 -8.405 1.00 94.81 106 LEU A C 1
ATOM 812 O O . LEU A 1 106 ? -3.327 6.048 -7.639 1.00 94.81 106 LEU A O 1
ATOM 816 N N . THR A 1 107 ? -4.046 4.195 -8.659 1.00 96.00 107 THR A N 1
ATOM 817 C CA . THR A 1 107 ? -5.238 3.973 -7.838 1.00 96.00 107 THR A CA 1
ATOM 818 C C . THR A 1 107 ? -5.108 2.624 -7.148 1.00 96.00 107 THR A C 1
ATOM 820 O O . THR A 1 107 ? -4.750 1.637 -7.784 1.00 96.00 107 THR A O 1
ATOM 823 N N . VAL A 1 108 ? -5.414 2.568 -5.854 1.00 95.75 108 VAL A N 1
ATOM 824 C CA . VAL A 1 108 ? -5.417 1.332 -5.071 1.00 95.75 108 VAL A CA 1
ATOM 825 C C . VAL A 1 108 ? -6.821 1.069 -4.554 1.00 95.75 108 VAL A C 1
ATOM 827 O O . VAL A 1 108 ? -7.384 1.883 -3.819 1.00 95.75 108 VAL A O 1
ATOM 830 N N . LEU A 1 109 ? -7.366 -0.091 -4.903 1.00 96.81 109 LEU A N 1
ATOM 831 C CA . LEU A 1 109 ? -8.555 -0.646 -4.266 1.00 96.81 109 LEU A CA 1
ATOM 832 C C . LEU A 1 109 ? -8.136 -1.805 -3.372 1.00 96.81 109 LEU A C 1
ATOM 834 O O . LEU A 1 109 ? -7.420 -2.706 -3.804 1.00 96.81 109 LEU A O 1
ATOM 838 N N . ARG A 1 110 ? -8.574 -1.771 -2.116 1.00 95.88 110 ARG A N 1
ATOM 839 C CA . ARG A 1 110 ? -8.138 -2.721 -1.097 1.00 95.88 110 ARG A CA 1
ATOM 840 C C . ARG A 1 110 ? -9.310 -3.219 -0.259 1.00 95.88 110 ARG A C 1
ATOM 842 O O . ARG A 1 110 ? -9.576 -2.658 0.805 1.00 95.88 110 ARG A O 1
ATOM 849 N N . PRO A 1 111 ? -10.060 -4.236 -0.715 1.00 96.88 111 PRO A N 1
ATOM 850 C CA . PRO A 1 111 ? -10.962 -4.949 0.174 1.00 96.88 111 PRO A CA 1
ATOM 851 C C . PRO A 1 111 ? -10.157 -5.642 1.276 1.00 96.88 111 PRO A C 1
ATOM 853 O O . PRO A 1 111 ? -9.096 -6.221 1.020 1.00 96.88 111 PRO A O 1
ATOM 856 N N . PHE A 1 112 ? -10.673 -5.604 2.501 1.00 97.31 112 PHE A N 1
ATOM 857 C CA . PHE A 1 112 ? -9.991 -6.194 3.643 1.00 97.31 112 PHE A CA 1
ATOM 858 C C . PHE A 1 112 ? -10.935 -6.797 4.673 1.00 97.31 112 PHE A C 1
ATOM 860 O O . PHE A 1 112 ? -12.105 -6.429 4.797 1.00 97.31 112 PHE A O 1
ATOM 867 N N . PHE A 1 113 ? -10.353 -7.700 5.450 1.00 97.81 113 PHE A N 1
ATOM 868 C CA . PHE A 1 113 ? -10.875 -8.229 6.691 1.00 97.81 113 PHE A CA 1
ATOM 869 C C 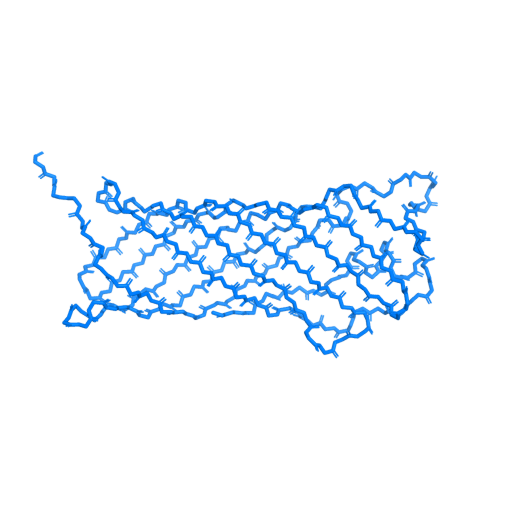. PHE A 1 113 ? -9.872 -7.945 7.811 1.00 97.81 113 PHE A C 1
ATOM 871 O O . PHE A 1 113 ? -8.666 -8.141 7.652 1.00 97.81 113 PHE A O 1
ATOM 878 N N . GLU A 1 114 ? -10.365 -7.479 8.949 1.00 97.06 114 GLU A N 1
ATOM 879 C CA . GLU A 1 114 ? -9.571 -7.144 10.126 1.00 97.06 114 GLU A CA 1
ATOM 880 C C . GLU A 1 114 ? -10.124 -7.871 11.348 1.00 97.06 114 GLU A C 1
ATOM 882 O O . GLU A 1 114 ? -11.334 -7.906 11.560 1.00 97.06 114 GLU A O 1
ATOM 887 N N . VAL A 1 115 ? -9.232 -8.404 12.179 1.00 96.94 115 VAL A N 1
ATOM 888 C CA . VAL A 1 115 ? -9.549 -8.865 13.533 1.00 96.94 115 VAL A CA 1
ATOM 889 C C . VAL A 1 115 ? -8.728 -8.049 14.513 1.00 96.94 115 VAL A C 1
ATOM 891 O O . VAL A 1 115 ? -7.500 -8.030 14.438 1.00 96.94 115 VAL A O 1
ATOM 894 N N . SER A 1 116 ? -9.410 -7.399 15.447 1.00 94.75 116 SER A N 1
ATOM 895 C CA . SER A 1 116 ? -8.826 -6.525 16.457 1.00 94.75 116 SER A CA 1
ATOM 896 C C . SER A 1 116 ? -9.036 -7.082 17.863 1.00 94.75 116 SER A C 1
ATOM 898 O O . SER A 1 116 ? -10.141 -7.484 18.232 1.00 94.75 116 SER A O 1
ATOM 900 N N . ARG A 1 117 ? -7.979 -7.041 18.681 1.00 94.38 117 ARG A N 1
ATOM 901 C CA . ARG A 1 117 ? -8.048 -7.206 20.138 1.00 94.38 117 ARG A CA 1
ATOM 902 C C . ARG A 1 117 ? -7.857 -5.848 20.800 1.00 94.38 117 ARG A C 1
ATOM 904 O O . ARG A 1 117 ? -6.783 -5.257 20.707 1.00 94.38 117 ARG A O 1
ATOM 911 N N . HIS A 1 118 ? -8.880 -5.387 21.507 1.00 91.00 118 HIS A N 1
ATOM 912 C CA . HIS A 1 118 ? -8.870 -4.126 22.239 1.00 91.00 118 HIS A CA 1
ATOM 913 C C . HIS A 1 118 ? -8.341 -4.295 23.667 1.00 91.00 118 HIS A C 1
ATOM 915 O O . HIS A 1 118 ? -8.623 -5.283 24.342 1.00 91.00 118 HIS A O 1
ATOM 921 N N . PHE A 1 119 ? -7.628 -3.289 24.157 1.00 90.06 119 PHE A N 1
ATOM 922 C CA . PHE A 1 119 ? -7.193 -3.152 25.542 1.00 90.06 119 PHE A CA 1
ATOM 923 C C . PHE A 1 119 ? -7.862 -1.897 26.121 1.00 90.06 119 PHE A C 1
ATOM 925 O O . PHE A 1 119 ? -7.270 -0.815 26.067 1.00 90.06 119 PHE A O 1
ATOM 932 N N . PRO A 1 120 ? -9.111 -2.005 26.624 1.00 77.88 120 PRO A N 1
ATOM 933 C CA . PRO A 1 120 ? -9.927 -0.848 27.005 1.00 77.88 120 PRO A CA 1
ATOM 934 C C . PRO A 1 120 ? -9.240 0.084 27.999 1.00 77.88 120 PRO A C 1
ATOM 936 O O . PRO A 1 120 ? -9.264 1.298 27.818 1.00 77.88 120 PRO A O 1
ATOM 939 N N . ASP A 1 121 ? -8.557 -0.492 28.988 1.00 82.69 121 ASP A N 1
ATOM 940 C CA . ASP A 1 121 ? -7.853 0.257 30.033 1.00 82.69 121 ASP A CA 1
ATOM 941 C C . ASP A 1 121 ? -6.664 1.066 29.489 1.00 82.69 121 ASP A C 1
ATOM 943 O O . ASP A 1 121 ? -6.231 2.038 30.104 1.00 82.69 121 ASP A O 1
ATOM 947 N N . ALA A 1 122 ? -6.141 0.681 28.322 1.00 79.12 122 ALA A N 1
ATOM 948 C CA . ALA A 1 122 ? -4.977 1.286 27.685 1.00 79.12 122 ALA A CA 1
ATOM 949 C C . ALA A 1 122 ? -5.326 2.130 26.447 1.00 79.12 122 ALA A C 1
ATOM 951 O O . ALA A 1 122 ? -4.409 2.589 25.768 1.00 79.12 122 ALA A O 1
ATOM 952 N N . TYR A 1 123 ? -6.614 2.305 26.118 1.00 85.56 123 TYR A N 1
ATOM 953 C CA . TYR A 1 123 ? -7.077 3.006 24.908 1.00 85.56 123 TYR A CA 1
ATOM 954 C C . TYR A 1 123 ? -6.317 2.588 23.641 1.00 85.56 123 TYR A C 1
ATOM 956 O O . TYR A 1 123 ? -5.920 3.422 22.823 1.00 85.56 123 TYR A O 1
ATOM 964 N N . SER A 1 124 ? -6.064 1.288 23.505 1.00 91.19 124 SER A N 1
ATOM 965 C CA . SER A 1 124 ? -5.298 0.741 22.392 1.00 91.19 124 SER A CA 1
ATOM 966 C C . SER A 1 124 ? -5.889 -0.570 21.898 1.00 91.19 124 SER A C 1
ATOM 968 O O . SER A 1 124 ? -6.692 -1.210 22.577 1.00 91.19 124 SER A O 1
ATOM 970 N N . ALA A 1 125 ? -5.509 -0.964 20.691 1.00 92.19 125 ALA A N 1
ATOM 971 C CA . ALA A 1 125 ? -5.804 -2.276 20.144 1.00 92.19 125 ALA A CA 1
ATOM 972 C C . ALA A 1 125 ? -4.639 -2.751 19.282 1.00 92.19 125 ALA A C 1
ATOM 974 O O . ALA A 1 125 ? -3.877 -1.946 18.747 1.00 92.19 125 ALA A O 1
ATOM 975 N N . VAL A 1 126 ? -4.535 -4.063 19.123 1.00 95.50 126 VAL A N 1
ATOM 976 C CA . VAL A 1 126 ? -3.704 -4.688 18.091 1.00 95.50 126 VAL A CA 1
ATOM 977 C C . VAL A 1 126 ? -4.612 -5.392 17.109 1.00 95.50 126 VAL A C 1
ATOM 979 O O . VAL A 1 126 ? -5.610 -5.993 17.512 1.00 95.50 126 VAL A O 1
ATOM 982 N N . TYR A 1 127 ? -4.273 -5.308 15.831 1.00 95.62 127 TYR A N 1
ATOM 983 C CA . TYR A 1 127 ? -5.065 -5.910 14.778 1.00 95.62 127 TYR A CA 1
ATOM 984 C C . TYR A 1 127 ? -4.210 -6.731 13.825 1.00 95.62 127 TYR A C 1
ATOM 986 O O . TYR A 1 127 ? -3.052 -6.407 13.550 1.00 95.62 127 TYR A O 1
ATOM 994 N N . LEU A 1 128 ? -4.828 -7.787 13.310 1.00 97.69 128 LEU A N 1
ATOM 995 C CA . LEU A 1 128 ? -4.377 -8.523 12.144 1.00 97.69 128 LEU A CA 1
ATOM 996 C C . LEU A 1 128 ? -5.333 -8.198 11.001 1.00 97.69 128 LEU A C 1
ATOM 998 O O . LEU A 1 128 ? -6.550 -8.290 11.166 1.00 97.69 128 LEU A O 1
ATOM 1002 N N . ARG A 1 129 ? -4.785 -7.825 9.850 1.00 96.25 129 ARG A N 1
ATOM 1003 C CA . ARG A 1 129 ? -5.550 -7.457 8.665 1.00 96.25 129 ARG A CA 1
ATOM 1004 C C . ARG A 1 129 ? -5.073 -8.271 7.474 1.00 96.25 129 ARG A C 1
ATOM 1006 O O . ARG A 1 129 ? -3.874 -8.381 7.246 1.00 96.25 129 ARG A O 1
ATOM 1013 N N . ALA A 1 130 ? -6.011 -8.818 6.721 1.00 97.50 130 ALA A N 1
ATOM 1014 C CA . ALA A 1 130 ? -5.757 -9.537 5.483 1.00 97.50 130 ALA A CA 1
ATOM 1015 C C . ALA A 1 130 ? -6.676 -9.001 4.389 1.00 97.50 130 ALA A C 1
ATOM 1017 O O . ALA A 1 130 ? -7.785 -8.547 4.673 1.00 97.50 130 ALA A O 1
ATOM 1018 N N . GLY A 1 131 ? -6.248 -9.075 3.138 1.00 96.12 131 GLY A N 1
ATOM 1019 C CA . GLY A 1 131 ? -7.079 -8.630 2.032 1.00 96.12 131 GLY A CA 1
ATOM 1020 C C . GLY A 1 131 ? -6.384 -8.764 0.695 1.00 96.12 131 GLY A C 1
ATOM 1021 O O . GLY A 1 131 ? -5.456 -9.554 0.541 1.00 96.12 131 GLY A O 1
ATOM 1022 N N . PHE A 1 132 ? -6.843 -7.978 -0.268 1.00 95.50 132 PHE A N 1
ATOM 1023 C CA . PHE A 1 132 ? -6.288 -7.965 -1.613 1.00 95.50 132 PHE A CA 1
ATOM 1024 C C . PHE A 1 132 ? -5.973 -6.530 -2.017 1.00 95.50 132 PHE A C 1
ATOM 1026 O O . PHE A 1 132 ? -6.809 -5.653 -1.838 1.00 95.50 132 PHE A O 1
ATOM 1033 N N . ASN A 1 133 ? -4.775 -6.283 -2.530 1.00 93.62 133 ASN A N 1
ATOM 1034 C CA . ASN A 1 133 ? -4.414 -5.029 -3.175 1.00 93.62 133 ASN A CA 1
ATOM 1035 C C . ASN A 1 133 ? -4.709 -5.152 -4.660 1.00 93.62 133 ASN A C 1
ATOM 1037 O O . ASN A 1 133 ? -4.175 -6.044 -5.301 1.00 93.62 133 ASN A O 1
ATOM 1041 N N . GLN A 1 134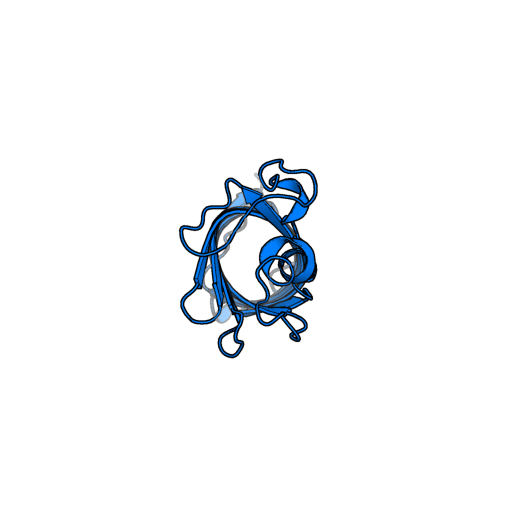 ? -5.501 -4.237 -5.203 1.00 94.06 134 GLN A N 1
ATOM 1042 C CA . GLN A 1 134 ? -5.602 -4.024 -6.638 1.00 94.06 134 GLN A CA 1
ATOM 1043 C C . GLN A 1 134 ? -4.984 -2.671 -6.961 1.00 94.06 134 GLN A C 1
ATOM 1045 O O . GLN A 1 134 ? -5.534 -1.630 -6.596 1.00 94.06 134 GLN A O 1
ATOM 1050 N N . TRP A 1 135 ? -3.845 -2.694 -7.635 1.00 93.19 135 TRP A N 1
ATOM 1051 C CA . TRP A 1 135 ? -3.219 -1.526 -8.225 1.00 93.19 135 TRP A CA 1
ATOM 1052 C C . TRP A 1 135 ? -3.773 -1.319 -9.624 1.00 93.19 135 TRP A C 1
ATOM 1054 O O . TRP A 1 135 ? -3.919 -2.249 -10.417 1.00 93.19 135 TRP A O 1
ATOM 1064 N N . HIS A 1 136 ? -4.110 -0.075 -9.909 1.00 93.06 136 HIS A N 1
ATOM 1065 C CA . HIS A 1 136 ? -4.508 0.365 -11.226 1.00 93.06 136 HIS A CA 1
ATOM 1066 C C . HIS A 1 136 ? -3.651 1.563 -11.607 1.00 93.06 136 HIS A C 1
ATOM 1068 O O . HIS A 1 136 ? -3.620 2.570 -10.895 1.00 93.06 136 HIS A O 1
ATOM 1074 N N . ILE A 1 137 ? -2.900 1.400 -12.686 1.00 90.12 137 ILE A N 1
ATOM 1075 C CA . ILE A 1 137 ? -1.779 2.257 -13.061 1.00 90.12 137 ILE A CA 1
ATOM 1076 C C . ILE A 1 137 ? -2.206 3.161 -14.205 1.00 90.12 137 ILE A C 1
ATOM 1078 O O . ILE A 1 137 ? -2.827 2.698 -15.150 1.00 90.12 137 ILE A O 1
ATOM 1082 N N . HIS A 1 138 ? -1.888 4.450 -14.110 1.00 88.44 138 HIS A N 1
ATOM 1083 C CA . HIS A 1 138 ? -2.331 5.472 -15.055 1.00 88.44 138 HIS A CA 1
ATOM 1084 C C . HIS A 1 138 ? -1.170 6.321 -15.545 1.00 88.44 138 HIS A C 1
ATOM 1086 O O . HIS A 1 138 ? -0.433 6.875 -14.727 1.00 88.44 138 HIS A O 1
ATOM 1092 N N . ASN A 1 139 ? -1.129 6.553 -16.856 1.00 87.38 139 ASN A N 1
ATOM 1093 C CA . ASN A 1 139 ? -0.187 7.464 -17.507 1.00 87.38 139 ASN A CA 1
ATOM 1094 C C . ASN A 1 139 ? 1.275 7.142 -17.140 1.00 87.38 139 ASN A C 1
ATOM 1096 O O . ASN A 1 139 ? 1.934 7.971 -16.502 1.00 87.38 139 ASN A O 1
ATOM 1100 N N . PRO A 1 140 ? 1.772 5.937 -17.475 1.00 89.00 140 PRO A N 1
ATOM 1101 C CA . PRO A 1 140 ? 3.178 5.625 -17.280 1.00 89.00 140 PRO A CA 1
ATOM 1102 C C . PRO A 1 140 ? 4.030 6.561 -18.147 1.00 89.00 140 PRO A C 1
ATOM 1104 O O . PRO A 1 140 ? 3.736 6.792 -19.316 1.00 89.00 140 PRO A O 1
ATOM 1107 N N . THR A 1 141 ? 5.076 7.132 -17.557 1.00 90.62 141 THR A N 1
ATOM 1108 C CA . THR A 1 141 ? 6.004 8.048 -18.230 1.00 90.62 141 THR A CA 1
ATOM 1109 C C . THR A 1 141 ? 7.435 7.677 -17.890 1.00 90.62 141 THR A C 1
ATOM 1111 O O . THR A 1 141 ? 7.735 7.313 -16.750 1.00 90.62 141 THR A O 1
ATOM 1114 N N . SER A 1 142 ? 8.320 7.769 -18.877 1.00 91.25 142 SER A N 1
ATOM 1115 C CA . SER A 1 142 ? 9.750 7.552 -18.711 1.00 91.25 142 SER A CA 1
ATOM 1116 C C . SER A 1 142 ? 10.519 8.327 -19.776 1.00 91.25 142 SER A C 1
ATOM 1118 O O . SER A 1 142 ? 10.082 8.397 -20.922 1.00 91.25 142 SER A O 1
ATOM 1120 N N . ASP A 1 143 ? 11.665 8.885 -19.389 1.00 90.19 143 ASP A N 1
ATOM 1121 C CA . ASP A 1 143 ? 12.629 9.492 -20.316 1.00 90.19 143 ASP A CA 1
ATOM 1122 C C . ASP A 1 143 ? 13.728 8.497 -20.743 1.00 90.19 143 ASP A C 1
ATOM 1124 O O . ASP A 1 143 ? 14.552 8.805 -21.606 1.00 90.19 143 ASP A O 1
ATOM 1128 N N . THR A 1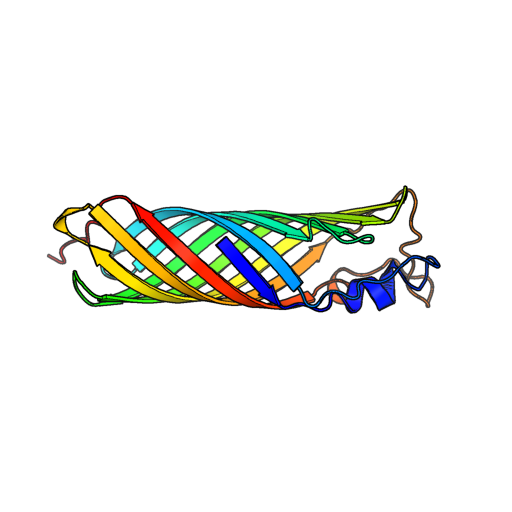 144 ? 13.776 7.318 -20.115 1.00 89.50 144 THR A N 1
ATOM 1129 C CA . THR A 1 144 ? 14.897 6.366 -20.188 1.00 89.50 144 THR A CA 1
ATOM 1130 C C . THR A 1 144 ? 14.477 4.962 -20.627 1.00 89.50 144 THR A C 1
ATOM 1132 O O . THR A 1 144 ? 15.254 4.266 -21.280 1.00 89.50 144 THR A O 1
ATOM 1135 N N . LEU A 1 145 ? 13.237 4.567 -20.339 1.00 87.94 145 LEU A N 1
ATOM 1136 C CA . LEU A 1 145 ? 12.623 3.310 -20.754 1.00 87.94 145 LEU A CA 1
ATOM 1137 C C . LEU A 1 145 ? 11.686 3.550 -21.938 1.00 87.94 145 LEU A C 1
ATOM 1139 O O . LEU A 1 145 ? 10.902 4.498 -21.955 1.00 87.94 145 LEU A O 1
ATOM 1143 N N . ASN A 1 146 ? 11.735 2.651 -22.914 1.00 85.69 146 ASN A N 1
ATOM 1144 C CA . ASN A 1 146 ? 10.742 2.570 -23.968 1.00 85.69 146 ASN A CA 1
ATOM 1145 C C . ASN A 1 146 ? 9.442 1.973 -23.409 1.00 85.69 146 ASN A C 1
ATOM 1147 O O . ASN A 1 146 ? 9.445 0.857 -22.891 1.00 85.69 146 ASN A O 1
ATOM 1151 N N . LEU A 1 147 ? 8.342 2.714 -23.523 1.00 83.12 147 LEU A N 1
ATOM 1152 C CA . LEU A 1 147 ? 7.013 2.323 -23.041 1.00 83.12 147 LEU A CA 1
ATOM 1153 C C . LEU A 1 147 ? 6.046 2.045 -24.206 1.00 83.12 147 LEU A C 1
ATOM 1155 O O . LEU A 1 147 ? 4.842 2.266 -24.095 1.00 83.12 147 LEU A O 1
ATOM 1159 N N . GLU A 1 148 ? 6.564 1.598 -25.346 1.00 75.81 148 GLU A N 1
ATOM 1160 C CA . GLU A 1 148 ? 5.753 1.149 -26.479 1.00 75.81 148 GLU A CA 1
ATOM 1161 C C . GLU A 1 148 ? 5.374 -0.331 -26.312 1.00 75.81 148 GLU A C 1
ATOM 1163 O O . GLU A 1 148 ? 6.215 -1.183 -26.015 1.00 75.81 148 GLU A O 1
ATOM 1168 N N . ALA A 1 149 ? 4.098 -0.653 -26.521 1.00 65.12 149 ALA A N 1
ATOM 1169 C CA . ALA A 1 149 ? 3.628 -2.024 -26.641 1.00 65.12 149 ALA A CA 1
ATOM 1170 C C . ALA A 1 149 ? 4.198 -2.683 -27.914 1.00 65.12 149 ALA A C 1
ATOM 1172 O O . ALA A 1 149 ? 4.588 -2.016 -28.874 1.00 65.12 149 ALA A O 1
ATOM 1173 N N . ALA A 1 150 ? 4.233 -4.020 -27.946 1.00 56.31 150 ALA A N 1
ATOM 1174 C CA . ALA A 1 150 ? 4.837 -4.795 -29.038 1.00 56.31 150 ALA A CA 1
ATOM 1175 C C . ALA A 1 150 ? 4.206 -4.556 -30.433 1.00 56.31 150 ALA A C 1
ATOM 1177 O O . ALA A 1 150 ? 4.781 -4.956 -31.447 1.00 56.31 150 ALA A O 1
ATOM 1178 N N . ASP A 1 151 ? 3.033 -3.927 -30.498 1.00 53.97 151 ASP A N 1
ATOM 1179 C CA . ASP A 1 151 ? 2.307 -3.532 -31.709 1.00 53.97 151 ASP A CA 1
ATOM 1180 C C . ASP A 1 151 ? 2.468 -2.043 -32.087 1.00 53.97 151 ASP A C 1
ATOM 1182 O O . ASP A 1 151 ? 1.938 -1.617 -33.116 1.00 53.97 151 ASP A O 1
ATOM 1186 N N . GLY A 1 152 ? 3.253 -1.276 -31.322 1.00 56.59 152 GLY A N 1
ATOM 1187 C CA . GLY A 1 152 ? 3.533 0.142 -31.556 1.00 56.59 152 GLY A CA 1
ATOM 1188 C C . GLY A 1 152 ? 2.511 1.108 -30.947 1.00 56.59 152 GLY A C 1
ATOM 1189 O O . GLY A 1 152 ? 2.542 2.293 -31.283 1.00 56.59 152 GLY A O 1
ATOM 1190 N N . GLU A 1 153 ? 1.602 0.633 -30.089 1.00 60.34 153 GLU A N 1
ATOM 1191 C CA . GLU A 1 153 ? 0.721 1.494 -29.288 1.00 60.34 153 GLU A CA 1
ATOM 1192 C C . GLU A 1 153 ? 1.388 1.909 -27.959 1.00 60.34 153 GLU A C 1
ATOM 1194 O O . GLU A 1 153 ? 2.298 1.242 -27.471 1.00 60.34 153 GLU A O 1
ATOM 1199 N N . GLU A 1 154 ? 0.963 3.028 -27.356 1.00 63.56 154 GLU A N 1
ATOM 1200 C CA . GLU A 1 154 ? 1.409 3.397 -26.001 1.00 63.56 154 GLU A CA 1
ATOM 1201 C C . GLU A 1 154 ? 0.926 2.352 -24.985 1.00 63.56 154 GLU A C 1
ATOM 1203 O O . GLU A 1 154 ? -0.209 1.873 -25.067 1.00 63.56 154 GLU A O 1
ATOM 1208 N N . LEU A 1 155 ? 1.769 2.012 -24.004 1.00 68.50 155 LEU A N 1
ATOM 1209 C CA . LEU A 1 155 ? 1.422 1.050 -22.961 1.00 68.50 155 LEU A CA 1
ATOM 1210 C C . LEU A 1 155 ? 0.165 1.488 -22.186 1.00 68.50 155 LEU A C 1
ATOM 1212 O O . LEU A 1 155 ? 0.201 2.409 -21.366 1.00 68.50 155 LEU A O 1
ATOM 1216 N N . ASP A 1 156 ? -0.961 0.814 -22.430 1.00 67.56 156 ASP A N 1
ATOM 1217 C CA . ASP A 1 156 ? -2.220 1.140 -21.760 1.00 67.56 156 ASP A CA 1
ATOM 1218 C C . ASP A 1 156 ? -2.186 0.764 -20.262 1.00 67.56 156 ASP A C 1
ATOM 1220 O O . ASP A 1 156 ? -1.634 -0.254 -19.833 1.00 67.56 156 ASP A O 1
ATOM 1224 N N . SER A 1 157 ? -2.859 1.595 -19.468 1.00 66.75 157 SER A N 1
ATOM 1225 C CA . SER A 1 157 ? -3.142 1.479 -18.033 1.00 66.75 157 SER A CA 1
ATOM 1226 C C . SER A 1 157 ? -3.528 0.069 -17.562 1.00 66.75 157 SER A C 1
ATOM 1228 O O . SER A 1 157 ? -3.176 -0.364 -16.456 1.00 66.75 157 SER A O 1
ATOM 1230 N N . PHE A 1 158 ? -4.245 -0.687 -18.398 1.00 69.12 158 PHE A N 1
ATOM 1231 C CA . PHE A 1 158 ? -4.704 -2.032 -18.071 1.00 69.12 158 PHE A CA 1
ATOM 1232 C C . PHE A 1 158 ? -3.567 -3.057 -17.977 1.00 69.12 158 PHE A C 1
ATOM 1234 O O . PHE A 1 158 ? -3.651 -3.968 -17.151 1.00 69.12 158 PHE A O 1
ATOM 1241 N N . TRP A 1 159 ? -2.504 -2.918 -18.773 1.00 75.94 159 TRP A N 1
ATOM 1242 C CA . TRP A 1 159 ? -1.428 -3.912 -18.861 1.00 75.94 159 TRP A CA 1
ATOM 1243 C C . TRP A 1 159 ? -0.529 -3.910 -17.627 1.00 75.94 159 TRP A C 1
ATOM 1245 O O . TRP A 1 159 ? -0.147 -4.975 -17.151 1.00 75.94 159 TRP A O 1
ATOM 1255 N N . LEU A 1 160 ? -0.306 -2.743 -17.023 1.00 83.25 160 LEU A N 1
ATOM 1256 C CA . LEU A 1 160 ? 0.519 -2.602 -15.815 1.00 83.25 160 LEU A CA 1
ATOM 1257 C C . LEU A 1 160 ? -0.259 -2.775 -14.509 1.00 83.25 160 LEU A C 1
ATOM 1259 O O . LEU A 1 160 ? 0.332 -2.877 -13.440 1.00 83.25 160 LEU A O 1
ATOM 1263 N N . SER A 1 161 ? -1.588 -2.798 -14.573 1.00 86.56 161 SER A N 1
ATOM 1264 C CA . SER A 1 161 ? -2.418 -2.977 -13.385 1.00 86.56 161 SER A CA 1
ATOM 1265 C C . SER A 1 161 ? -2.204 -4.362 -12.784 1.00 86.56 161 SER A C 1
ATOM 1267 O O . SER A 1 161 ? -2.470 -5.368 -13.437 1.00 86.56 161 SER A O 1
ATOM 1269 N N . ASP A 1 162 ? -1.766 -4.407 -11.533 1.00 86.06 162 ASP A N 1
ATOM 1270 C CA . ASP A 1 162 ? -1.412 -5.642 -10.844 1.00 86.06 162 ASP A CA 1
ATOM 1271 C C . ASP A 1 162 ? -2.151 -5.768 -9.509 1.00 86.06 162 ASP A C 1
ATOM 1273 O O . ASP A 1 162 ? -2.709 -4.802 -8.985 1.00 86.06 162 ASP A O 1
ATOM 1277 N N . GLY A 1 163 ? -2.213 -6.968 -8.953 1.00 90.12 163 GLY A N 1
ATOM 1278 C CA . GLY A 1 163 ? -2.869 -7.179 -7.681 1.00 90.12 163 GLY A CA 1
ATOM 1279 C C . GLY A 1 163 ? -2.510 -8.494 -7.026 1.00 90.12 163 GLY A C 1
ATOM 1280 O O . GLY A 1 163 ? -2.041 -9.436 -7.652 1.00 90.12 163 GLY A O 1
ATOM 1281 N N . GLY A 1 164 ? -2.763 -8.566 -5.729 1.00 93.06 164 GLY A N 1
ATOM 1282 C CA . GLY A 1 164 ? -2.351 -9.715 -4.944 1.00 93.06 164 GLY A CA 1
ATOM 1283 C C . GLY A 1 164 ? -2.779 -9.636 -3.490 1.00 93.06 164 GLY A C 1
ATOM 1284 O O . GLY A 1 164 ? -3.288 -8.623 -2.998 1.00 93.06 164 GLY A O 1
ATOM 1285 N N . PHE A 1 165 ? -2.597 -10.751 -2.794 1.00 95.31 165 PHE A N 1
ATOM 1286 C CA . PHE A 1 165 ? -2.949 -10.861 -1.387 1.00 95.31 165 PHE A CA 1
ATOM 1287 C C . PHE A 1 165 ? -2.046 -9.966 -0.538 1.00 95.31 165 PHE A C 1
ATOM 1289 O O . PHE A 1 165 ? -0.874 -9.770 -0.847 1.00 95.31 165 PHE A O 1
ATOM 1296 N N . TYR A 1 166 ? -2.558 -9.449 0.573 1.00 95.00 166 TYR A N 1
ATOM 1297 C CA . TYR A 1 166 ? -1.714 -8.798 1.564 1.00 95.00 166 TYR A CA 1
ATOM 1298 C C . TYR A 1 166 ? -2.087 -9.224 2.981 1.00 95.00 166 TYR A C 1
ATOM 1300 O O . TYR A 1 166 ? -3.240 -9.546 3.281 1.00 95.00 166 TYR A O 1
ATOM 1308 N N . LEU A 1 167 ? -1.088 -9.179 3.859 1.00 96.94 167 LEU A N 1
ATOM 1309 C CA . LEU A 1 167 ? -1.222 -9.434 5.286 1.00 96.94 167 LEU A CA 1
ATOM 1310 C C . LEU A 1 167 ? -0.512 -8.330 6.063 1.00 96.94 167 LEU A C 1
ATOM 1312 O O . LEU A 1 167 ? 0.637 -8.010 5.776 1.00 96.94 167 LEU A O 1
ATOM 1316 N N . ALA A 1 168 ? -1.172 -7.772 7.069 1.00 96.81 168 ALA A N 1
ATOM 1317 C CA . ALA A 1 168 ? -0.636 -6.703 7.891 1.00 96.81 168 ALA A CA 1
ATOM 1318 C C . ALA A 1 168 ? -0.938 -6.922 9.370 1.00 96.81 168 ALA A C 1
ATOM 1320 O O . ALA A 1 168 ? -2.003 -7.405 9.751 1.00 96.81 168 ALA A O 1
ATOM 1321 N N . ILE A 1 169 ? 0.001 -6.491 10.205 1.00 96.94 169 ILE A N 1
ATOM 1322 C CA . ILE A 1 169 ? -0.194 -6.324 11.641 1.00 96.94 169 ILE A CA 1
ATOM 1323 C C . ILE A 1 169 ? -0.050 -4.843 11.984 1.00 96.94 169 ILE A C 1
ATOM 1325 O O . ILE A 1 169 ? 0.804 -4.128 11.437 1.00 96.94 169 ILE A O 1
ATOM 1329 N N . GLY A 1 170 ? -0.885 -4.363 12.896 1.00 95.25 170 GLY A N 1
ATOM 1330 C CA . GLY A 1 170 ? -0.825 -2.976 13.321 1.00 95.25 170 GLY A CA 1
ATOM 1331 C C . GLY A 1 170 ? -1.396 -2.733 14.704 1.00 95.25 170 GLY A C 1
ATOM 1332 O O . GLY A 1 170 ? -1.971 -3.613 15.345 1.00 95.25 170 GLY A O 1
ATOM 1333 N N . GLY A 1 171 ? -1.175 -1.508 15.167 1.00 93.56 171 GLY A N 1
ATOM 1334 C CA . GLY A 1 171 ? -1.715 -0.990 16.413 1.00 93.56 171 GLY A CA 1
ATOM 1335 C C . GLY A 1 171 ? -2.699 0.138 16.136 1.00 93.56 171 GLY A C 1
ATOM 1336 O O . GLY A 1 171 ? -2.541 0.891 15.175 1.00 93.56 171 GLY A O 1
ATOM 1337 N N . ARG A 1 172 ? -3.698 0.264 17.002 1.00 91.00 172 ARG A N 1
ATOM 1338 C CA . ARG A 1 172 ? -4.630 1.389 17.054 1.00 91.00 172 ARG A CA 1
ATOM 1339 C C . ARG A 1 172 ? -4.487 2.056 18.417 1.00 91.00 172 ARG A C 1
ATOM 1341 O O . ARG A 1 172 ? -4.366 1.365 19.427 1.00 91.00 172 ARG A O 1
ATOM 1348 N N . PHE A 1 173 ? -4.538 3.381 18.444 1.00 90.44 173 PHE A N 1
ATOM 1349 C CA . PHE A 1 173 ? -4.494 4.176 19.669 1.00 90.44 173 PHE A CA 1
ATOM 1350 C C . PHE A 1 173 ? -5.628 5.194 19.660 1.00 90.44 173 PHE A C 1
ATOM 1352 O O . PHE A 1 173 ? -5.941 5.770 18.621 1.00 90.44 173 PHE A O 1
ATOM 1359 N N . GLY A 1 174 ? -6.223 5.423 20.825 1.00 83.75 174 GLY A N 1
ATOM 1360 C CA . GLY A 1 174 ? -7.344 6.336 21.001 1.00 83.75 174 GLY A CA 1
ATOM 1361 C C . GLY A 1 174 ? -8.659 5.623 21.300 1.00 83.75 174 GLY A C 1
ATOM 1362 O O . GLY A 1 174 ? -8.768 4.395 21.290 1.00 83.75 174 GLY A O 1
ATOM 1363 N N . LYS A 1 175 ? -9.676 6.426 21.615 1.00 73.38 175 LYS A N 1
ATOM 1364 C CA . LYS A 1 175 ? -11.010 5.944 21.965 1.00 73.38 175 LYS A CA 1
ATOM 1365 C C . LYS A 1 175 ? -11.911 5.998 20.736 1.00 73.38 175 LYS A C 1
ATOM 1367 O O . LYS A 1 175 ? -12.249 7.079 20.267 1.00 73.38 175 LYS A O 1
ATOM 1372 N N . LEU A 1 176 ? -12.347 4.836 20.260 1.00 66.50 176 LEU A N 1
ATOM 1373 C CA . LEU A 1 176 ? -13.478 4.740 19.342 1.00 66.50 176 LEU A CA 1
ATOM 1374 C C . LEU A 1 176 ? -14.760 4.803 20.163 1.00 66.50 176 LEU A C 1
ATOM 1376 O O . LEU A 1 176 ? -15.218 3.806 20.717 1.00 66.50 176 LEU A O 1
ATOM 1380 N N . THR A 1 177 ? -15.311 6.002 20.308 1.00 63.81 177 THR A N 1
ATOM 1381 C CA . THR A 1 177 ? -16.637 6.175 20.899 1.00 63.81 177 THR A CA 1
ATOM 1382 C C . THR A 1 177 ? -17.670 5.633 19.918 1.00 63.81 177 THR A C 1
ATOM 1384 O O . THR A 1 177 ? -17.851 6.207 18.848 1.00 63.81 177 THR A O 1
ATOM 1387 N N . GLN A 1 178 ? -18.329 4.522 20.261 1.00 64.62 178 GLN A N 1
ATOM 1388 C CA . GLN A 1 178 ? -19.510 4.090 19.519 1.00 64.62 178 GLN A CA 1
ATOM 1389 C C . GLN A 1 178 ? -20.635 5.094 19.809 1.00 64.62 178 GLN A C 1
ATOM 1391 O O . GLN A 1 178 ? -20.906 5.343 20.986 1.00 64.62 178 GLN A O 1
ATOM 1396 N N . PRO A 1 179 ? -21.279 5.677 18.787 1.00 61.72 179 PRO A N 1
ATOM 1397 C CA . PRO A 1 179 ? -22.481 6.470 19.001 1.00 61.72 179 PRO A CA 1
ATOM 1398 C C . PRO A 1 179 ? -23.551 5.593 19.662 1.00 61.72 179 PRO A C 1
ATOM 1400 O O . PRO A 1 179 ? -23.814 4.480 19.191 1.00 61.72 179 PRO A O 1
ATOM 1403 N N . GLU A 1 180 ? -24.147 6.070 20.755 1.00 56.81 180 GLU A N 1
ATOM 1404 C CA . GLU A 1 180 ? -25.334 5.438 21.331 1.00 56.81 180 GLU A CA 1
ATOM 1405 C C . GLU A 1 180 ? -26.513 5.646 20.371 1.00 56.81 180 GLU A C 1
ATOM 1407 O O . GLU A 1 180 ? -26.650 6.705 19.759 1.00 56.81 180 GLU A O 1
ATOM 1412 N N . ILE A 1 181 ? -27.326 4.606 20.184 1.00 55.25 181 ILE A N 1
ATOM 1413 C CA . ILE A 1 181 ? -28.572 4.715 19.422 1.00 55.25 181 ILE A CA 1
ATOM 1414 C C . ILE A 1 181 ? -29.633 5.163 20.431 1.00 55.25 181 ILE A C 1
ATOM 1416 O O . ILE A 1 181 ? -29.945 4.388 21.337 1.00 55.25 181 ILE A O 1
ATOM 1420 N N . GLU A 1 182 ? -30.128 6.396 20.297 1.00 44.19 182 GLU A N 1
ATOM 1421 C CA . GLU A 1 182 ? -31.361 6.857 20.963 1.00 44.19 182 GLU A CA 1
ATOM 1422 C C . GLU A 1 182 ? -32.611 6.256 20.305 1.00 44.19 182 GLU A C 1
ATOM 1424 O O . GLU A 1 182 ? -32.642 6.154 19.053 1.00 44.19 182 GLU A O 1
#

Secondary structure (DSSP, 8-state):
-EEE----HHHIIIIIGGGTPPPP--S-EEEEEEEEEEEEETTEEEEEEEEEEE-TT-SSEEEEEEEEEEEEEEEE-SSEEEEEEEEEEEEEEEEEETTEEEEEEEEEEEEEEEEEEEEGGGTEEEEEEEEEEEEEEEEEE-SSS--B-TTSSB--HHHH--EEEEEEEEEEES---PPP--

Radius of gyration: 18.92 Å; chains: 1; bounding box: 51×22×62 Å